Protein AF-A0A359MNC6-F1 (afdb_monomer)

pLDDT: mean 93.25, std 7.88, range [51.31, 98.25]

Structure (mmCIF, N/CA/C/O backbone):
data_AF-A0A359MNC6-F1
#
_entry.id   AF-A0A359MNC6-F1
#
loop_
_atom_site.group_PDB
_atom_site.id
_atom_site.type_symbol
_atom_site.label_atom_id
_atom_site.label_alt_id
_atom_site.label_comp_id
_atom_site.label_asym_id
_atom_site.label_entity_id
_atom_site.label_seq_id
_atom_site.pdbx_PDB_ins_code
_atom_site.Cartn_x
_atom_site.Cartn_y
_atom_site.Cartn_z
_atom_site.occupancy
_atom_site.B_iso_or_equiv
_atom_site.auth_seq_id
_atom_site.auth_comp_id
_atom_site.auth_asym_id
_atom_site.auth_atom_id
_atom_site.pdbx_PDB_model_num
ATOM 1 N N . TYR A 1 1 ? -9.265 15.143 19.846 1.00 51.31 1 TYR A N 1
ATOM 2 C CA . TYR A 1 1 ? -9.979 15.062 18.561 1.00 51.31 1 TYR A CA 1
ATOM 3 C C . TYR A 1 1 ? -9.090 14.354 17.566 1.00 51.31 1 TYR A C 1
ATOM 5 O O . TYR A 1 1 ? -7.933 14.735 17.426 1.00 51.31 1 TYR A O 1
ATOM 13 N N . THR A 1 2 ? -9.594 13.290 16.951 1.00 72.62 2 THR A N 1
ATOM 14 C CA . THR A 1 2 ? -8.890 12.597 15.872 1.00 72.62 2 THR A CA 1
ATOM 15 C C . THR A 1 2 ? -9.081 13.420 14.604 1.00 72.62 2 THR A C 1
ATOM 17 O O . THR A 1 2 ? -10.198 13.532 14.115 1.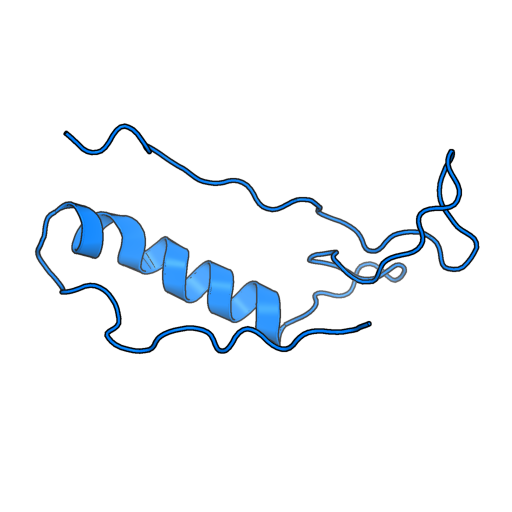00 72.62 2 THR A O 1
ATOM 20 N N . ASN A 1 3 ? -8.011 14.037 14.101 1.00 90.00 3 ASN A N 1
ATOM 21 C CA . ASN A 1 3 ? -8.061 14.847 12.875 1.00 90.00 3 ASN A CA 1
ATOM 22 C C . ASN A 1 3 ? -7.950 13.995 11.594 1.00 90.00 3 ASN A C 1
ATOM 24 O O . ASN A 1 3 ? -8.039 14.525 10.492 1.00 90.00 3 ASN A O 1
ATOM 28 N N . CYS A 1 4 ? -7.726 12.684 11.729 1.00 90.25 4 CYS A N 1
ATOM 29 C CA . CYS A 1 4 ? -7.648 11.746 10.615 1.00 90.25 4 CYS A CA 1
ATOM 30 C C . CYS A 1 4 ? -9.025 11.123 10.359 1.00 90.25 4 CYS A C 1
ATOM 32 O O . CYS A 1 4 ? -9.558 10.440 11.231 1.00 90.25 4 CYS A O 1
ATOM 34 N N . ILE A 1 5 ? -9.580 11.354 9.169 1.00 91.50 5 ILE A N 1
ATOM 35 C CA . ILE A 1 5 ? -10.876 10.803 8.734 1.00 91.50 5 ILE A CA 1
ATOM 36 C C . ILE A 1 5 ? -10.736 9.694 7.679 1.00 91.50 5 ILE A C 1
ATOM 38 O O . ILE A 1 5 ? -11.735 9.157 7.212 1.00 91.50 5 ILE A O 1
ATOM 42 N N . GLY A 1 6 ? -9.506 9.376 7.271 1.00 91.81 6 GLY A N 1
ATOM 43 C CA . GLY A 1 6 ? -9.228 8.415 6.210 1.00 91.81 6 GLY A CA 1
ATOM 44 C C . GLY A 1 6 ? -7.756 8.406 5.812 1.00 91.81 6 GLY A C 1
ATOM 45 O O . GLY A 1 6 ? -7.013 9.344 6.104 1.00 91.81 6 GLY A O 1
ATOM 46 N N . ILE A 1 7 ? -7.339 7.325 5.155 1.00 92.81 7 ILE A N 1
ATOM 47 C CA . ILE A 1 7 ? -5.977 7.106 4.658 1.00 92.81 7 ILE A CA 1
ATOM 48 C C . ILE A 1 7 ? -6.090 6.491 3.263 1.00 92.81 7 ILE A C 1
ATOM 50 O O . ILE A 1 7 ? -6.893 5.583 3.054 1.00 92.81 7 ILE A O 1
ATOM 54 N N . HIS A 1 8 ? -5.284 6.970 2.317 1.00 95.75 8 HIS A N 1
ATOM 55 C CA . HIS A 1 8 ? -5.149 6.362 0.995 1.00 95.75 8 HIS A CA 1
ATOM 56 C C . HIS A 1 8 ? -3.817 5.630 0.877 1.00 95.75 8 HIS A C 1
ATOM 58 O O . HIS A 1 8 ? -2.804 6.071 1.419 1.00 95.75 8 HIS A O 1
ATOM 64 N N . TYR A 1 9 ? -3.835 4.527 0.134 1.00 96.00 9 TYR A N 1
ATOM 65 C CA . TYR A 1 9 ? -2.636 3.808 -0.258 1.00 96.00 9 TYR A CA 1
ATOM 66 C C . TYR A 1 9 ? -2.139 4.326 -1.608 1.00 96.00 9 TYR A C 1
ATOM 68 O O . TYR A 1 9 ? -2.925 4.484 -2.544 1.00 96.00 9 TYR A O 1
ATOM 76 N N . PHE A 1 10 ? -0.841 4.592 -1.695 1.00 95.81 10 PHE A N 1
ATOM 77 C CA . PHE A 1 10 ? -0.157 4.873 -2.949 1.00 95.81 10 PHE A CA 1
ATOM 78 C C . PHE A 1 10 ? 0.668 3.623 -3.299 1.00 95.81 10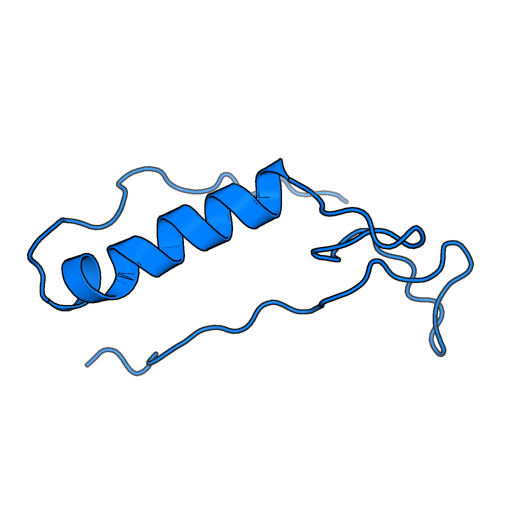 PHE A C 1
ATOM 80 O O . PHE A 1 10 ? 1.538 3.258 -2.515 1.00 95.81 10 PHE A O 1
ATOM 87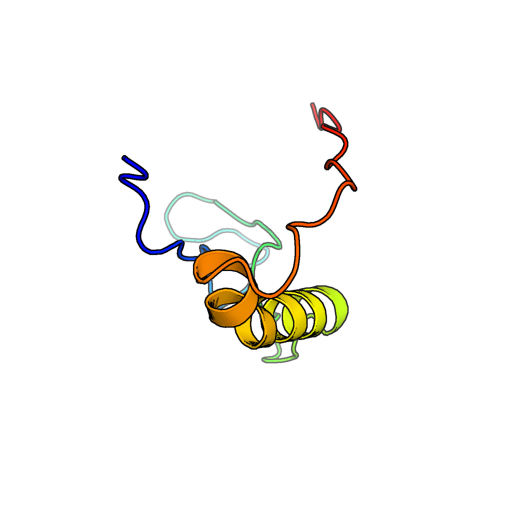 N N . GLU A 1 11 ? 0.394 2.907 -4.391 1.00 95.31 11 GLU A N 1
ATOM 88 C CA . GLU A 1 11 ? -0.560 3.199 -5.477 1.00 95.31 11 GLU A CA 1
ATOM 89 C C . GLU A 1 11 ? -1.251 1.931 -6.006 1.00 95.31 11 GLU A C 1
ATOM 91 O O . GLU A 1 11 ? -1.144 0.852 -5.429 1.00 95.31 11 GLU A O 1
ATOM 96 N N . TRP A 1 12 ? -2.039 2.063 -7.077 1.00 97.25 12 TRP A N 1
ATOM 97 C CA . TRP A 1 12 ? -2.807 0.941 -7.622 1.00 97.25 12 TRP A CA 1
ATOM 98 C C . TRP A 1 12 ? -1.918 -0.125 -8.281 1.00 97.25 12 TRP A C 1
ATOM 100 O O . TRP A 1 12 ? -2.066 -1.305 -7.975 1.00 97.25 12 TRP A O 1
ATOM 110 N N . ASN A 1 13 ? -0.988 0.280 -9.150 1.00 97.88 13 ASN A N 1
ATOM 111 C CA . ASN A 1 13 ? -0.129 -0.628 -9.916 1.00 97.88 13 ASN A CA 1
ATOM 112 C C . ASN A 1 13 ? 1.282 -0.673 -9.338 1.00 97.88 13 ASN A C 1
ATOM 114 O O . ASN A 1 13 ? 1.788 0.345 -8.870 1.00 97.88 13 ASN A O 1
ATOM 118 N N . ASP A 1 14 ? 1.949 -1.816 -9.470 1.00 97.81 14 ASP A N 1
ATOM 119 C CA . ASP A 1 14 ? 3.404 -1.847 -9.385 1.00 97.81 14 ASP A CA 1
ATOM 120 C C . ASP A 1 14 ? 4.000 -0.931 -10.452 1.00 97.81 14 ASP A C 1
ATOM 122 O O . ASP A 1 14 ? 3.472 -0.787 -11.565 1.00 97.81 14 ASP A O 1
ATOM 126 N N . GLN A 1 15 ? 5.131 -0.323 -10.120 1.00 97.75 15 GLN A N 1
ATOM 127 C CA . GLN A 1 15 ? 5.828 0.528 -11.065 1.00 97.75 15 GLN A CA 1
ATOM 128 C C . GLN A 1 15 ? 6.583 -0.318 -12.097 1.00 97.75 15 GLN A C 1
ATOM 130 O O . GLN A 1 15 ? 6.950 -1.466 -11.825 1.00 97.75 15 GLN A O 1
ATOM 135 N N . PRO A 1 16 ? 6.836 0.223 -13.305 1.00 96.81 16 PRO A N 1
ATOM 136 C CA . PRO A 1 16 ? 7.594 -0.493 -14.319 1.00 96.81 16 PRO A CA 1
ATOM 137 C C . PRO A 1 16 ? 8.959 -0.926 -13.785 1.00 96.81 16 PRO A C 1
ATOM 139 O O . PRO A 1 16 ? 9.657 -0.147 -13.141 1.00 96.81 16 PRO A O 1
ATOM 142 N N . LEU A 1 17 ? 9.385 -2.140 -14.144 1.00 96.88 17 LEU A N 1
ATOM 143 C CA . LEU A 1 17 ? 10.682 -2.687 -13.731 1.00 96.88 17 LEU A CA 1
ATOM 144 C C . LEU A 1 17 ? 11.861 -1.756 -14.075 1.00 96.88 17 LEU A C 1
ATOM 146 O O . LEU A 1 17 ? 12.834 -1.672 -13.328 1.00 96.88 17 LEU A O 1
ATOM 150 N N . LEU A 1 18 ? 11.763 -1.055 -15.208 1.00 97.38 18 LEU A N 1
ATOM 151 C CA . LEU A 1 18 ? 12.786 -0.129 -15.704 1.00 97.38 18 LEU A CA 1
ATOM 152 C C . LEU A 1 18 ? 12.599 1.319 -15.219 1.00 97.38 18 LEU A C 1
ATOM 154 O O . LEU A 1 18 ? 13.311 2.207 -15.683 1.00 97.38 18 LEU A O 1
ATOM 158 N N . GLY A 1 19 ? 11.672 1.553 -14.293 1.00 97.19 19 GLY A N 1
ATOM 159 C CA . GLY A 1 19 ? 11.376 2.865 -13.736 1.00 97.19 19 GLY A CA 1
ATOM 160 C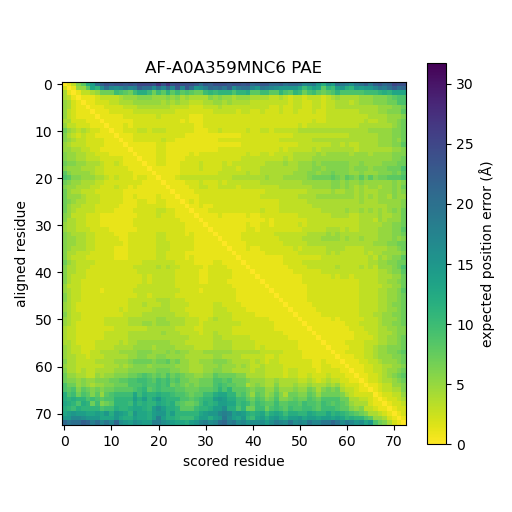 C . GLY A 1 19 ? 10.259 3.614 -14.464 1.00 97.19 19 GLY A C 1
ATOM 161 O O . GLY A 1 19 ? 10.065 3.469 -15.674 1.00 97.19 19 GLY A O 1
ATOM 162 N N . ARG A 1 20 ? 9.512 4.432 -13.714 1.00 95.81 20 ARG A N 1
ATOM 163 C CA . ARG A 1 20 ? 8.607 5.458 -14.261 1.00 95.81 20 ARG A CA 1
ATOM 164 C C . ARG A 1 20 ? 9.384 6.740 -14.600 1.00 95.81 20 ARG A C 1
ATOM 166 O O . ARG A 1 20 ? 10.605 6.726 -14.698 1.00 95.81 20 ARG A O 1
ATOM 173 N N . PHE A 1 21 ? 8.685 7.857 -14.813 1.00 95.88 21 PHE A N 1
ATOM 174 C CA . PHE A 1 21 ? 9.263 9.098 -15.354 1.00 95.88 21 PHE A CA 1
ATOM 175 C C . PHE A 1 21 ? 10.472 9.680 -14.591 1.00 95.88 21 PHE A C 1
ATOM 177 O O . PHE A 1 21 ? 11.245 10.428 -15.184 1.00 95.88 21 PHE A O 1
ATOM 184 N N . ASP A 1 22 ? 10.640 9.363 -13.307 1.00 97.50 22 ASP A N 1
ATOM 185 C CA . ASP A 1 22 ? 11.764 9.775 -12.452 1.00 97.50 22 ASP A CA 1
ATOM 186 C C . ASP A 1 22 ? 12.693 8.608 -12.067 1.00 97.50 22 ASP A C 1
ATOM 188 O O . ASP A 1 22 ? 13.586 8.768 -11.238 1.00 97.50 22 ASP A O 1
ATOM 192 N N . GLY A 1 23 ? 12.494 7.437 -12.676 1.00 97.50 23 GLY A N 1
ATOM 193 C CA . GLY A 1 23 ? 13.247 6.219 -12.401 1.00 97.50 23 GLY A CA 1
ATOM 194 C C . GLY A 1 23 ? 12.714 5.372 -11.242 1.00 97.50 23 GLY A C 1
ATOM 195 O O . GLY A 1 23 ? 13.271 4.301 -11.009 1.00 97.50 23 GLY A O 1
ATOM 196 N N . GLU A 1 24 ? 11.654 5.783 -10.534 1.00 97.38 24 GLU A N 1
ATOM 197 C CA . GLU A 1 24 ? 11.065 4.966 -9.461 1.00 97.38 24 GLU A CA 1
ATOM 198 C C . GLU A 1 24 ? 10.512 3.639 -10.020 1.00 97.38 24 GLU A C 1
ATOM 200 O O . GLU A 1 24 ? 9.789 3.637 -11.019 1.00 97.38 24 GLU A O 1
ATOM 205 N N . ASN A 1 25 ? 10.888 2.509 -9.413 1.00 97.06 25 ASN A N 1
ATOM 206 C CA . ASN A 1 25 ? 10.609 1.153 -9.908 1.00 97.06 25 ASN A CA 1
ATOM 207 C C . ASN A 1 25 ? 10.165 0.182 -8.795 1.00 97.06 25 ASN A C 1
ATOM 209 O O . ASN A 1 25 ? 10.549 -0.990 -8.772 1.00 97.06 25 ASN A O 1
ATOM 213 N N . MET A 1 26 ? 9.406 0.684 -7.826 1.00 95.25 26 MET A N 1
ATOM 214 C CA . MET A 1 26 ? 9.028 -0.067 -6.631 1.00 95.25 26 MET A CA 1
ATOM 215 C C . MET A 1 26 ? 7.893 -1.080 -6.876 1.00 95.25 26 MET A C 1
ATOM 217 O O . MET A 1 26 ? 7.021 -0.892 -7.725 1.00 95.25 26 M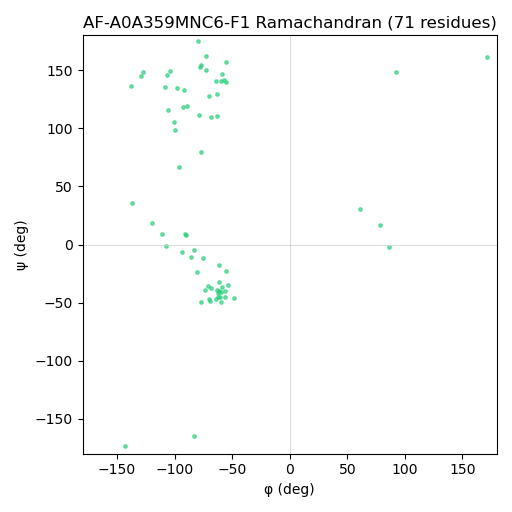ET A O 1
ATOM 221 N N . GLN A 1 27 ? 7.882 -2.138 -6.058 1.00 95.62 27 GLN A N 1
ATOM 222 C CA . GLN A 1 27 ? 6.804 -3.131 -5.978 1.00 95.62 27 GLN A CA 1
ATOM 223 C C . GLN A 1 27 ? 5.841 -2.781 -4.827 1.00 95.62 27 GLN A C 1
ATOM 225 O O . GLN A 1 27 ? 5.816 -3.460 -3.793 1.00 95.62 27 GLN A O 1
ATOM 230 N N . HIS A 1 28 ? 5.122 -1.666 -4.964 1.00 95.25 28 HIS A N 1
ATOM 231 C CA . HIS A 1 28 ? 4.137 -1.186 -3.981 1.00 95.25 28 HIS A CA 1
ATOM 232 C C . HIS A 1 28 ? 2.718 -1.074 -4.546 1.00 95.25 28 HIS A C 1
ATOM 234 O O . HIS A 1 28 ? 1.891 -0.364 -3.986 1.00 95.25 28 HIS A O 1
ATOM 240 N N . GLY A 1 29 ? 2.419 -1.728 -5.663 1.00 97.06 29 GLY A N 1
ATOM 241 C CA . GLY A 1 29 ? 1.064 -1.798 -6.189 1.00 97.06 29 GLY A CA 1
ATOM 242 C C . GLY A 1 29 ? 0.154 -2.711 -5.376 1.00 97.06 29 GLY A C 1
ATOM 243 O O . GLY A 1 29 ? 0.602 -3.610 -4.663 1.00 97.06 29 GLY A O 1
ATOM 244 N N . LEU A 1 30 ? -1.156 -2.546 -5.559 1.00 97.88 30 LEU A N 1
ATOM 245 C CA . LEU A 1 30 ? -2.147 -3.575 -5.215 1.00 97.88 30 LEU A CA 1
ATOM 246 C C . LEU A 1 30 ? -2.249 -4.655 -6.295 1.00 97.88 30 LEU A C 1
ATOM 248 O O . LEU A 1 30 ? -2.662 -5.781 -6.002 1.00 97.88 30 LEU A O 1
ATOM 252 N N . ILE A 1 31 ? -1.858 -4.318 -7.525 1.00 98.25 31 ILE A N 1
ATOM 253 C CA . ILE A 1 31 ? -1.755 -5.241 -8.653 1.00 98.25 31 ILE A CA 1
ATOM 254 C C . ILE A 1 31 ? -0.378 -5.163 -9.314 1.00 98.25 31 ILE A C 1
ATOM 256 O O . ILE A 1 31 ? 0.244 -4.101 -9.359 1.00 98.25 31 ILE A O 1
ATOM 260 N N . ASP A 1 32 ? 0.074 -6.289 -9.857 1.00 97.62 32 ASP A N 1
ATOM 261 C CA . ASP A 1 32 ? 1.306 -6.373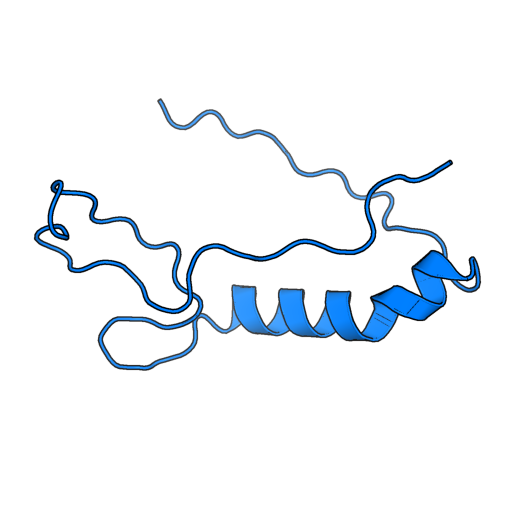 -10.637 1.00 97.62 32 ASP A CA 1
ATOM 262 C C . ASP A 1 32 ? 1.122 -5.878 -12.087 1.00 97.62 32 ASP A C 1
ATOM 264 O O . ASP A 1 32 ? 0.014 -5.595 -12.555 1.00 97.62 32 ASP A O 1
ATOM 268 N N . VAL A 1 33 ? 2.223 -5.828 -12.845 1.00 96.44 33 VAL A N 1
ATOM 269 C CA . VAL A 1 33 ? 2.234 -5.418 -14.266 1.00 96.44 33 VAL A CA 1
ATOM 270 C C . VAL A 1 33 ? 1.398 -6.327 -15.185 1.00 96.44 33 VAL A C 1
ATOM 272 O O . VAL A 1 33 ? 1.038 -5.938 -16.295 1.00 96.44 33 VAL A O 1
ATOM 275 N N . CYS A 1 34 ? 1.065 -7.540 -14.738 1.00 97.31 34 CYS A N 1
ATOM 276 C CA . CYS A 1 34 ? 0.193 -8.476 -15.445 1.00 97.31 34 CYS A CA 1
ATOM 277 C C . CYS A 1 34 ? -1.286 -8.315 -15.050 1.00 97.31 34 CYS A C 1
ATOM 279 O O . CYS A 1 34 ? -2.103 -9.146 -15.452 1.00 97.31 34 CYS A O 1
ATOM 281 N N . ASN A 1 35 ? -1.644 -7.271 -14.295 1.00 97.44 35 ASN A N 1
ATOM 282 C CA . ASN A 1 35 ? -2.967 -7.049 -13.705 1.00 97.44 35 ASN A CA 1
ATOM 283 C C . ASN A 1 35 ? -3.399 -8.145 -12.718 1.00 97.44 35 ASN A C 1
ATOM 285 O O . ASN A 1 35 ? -4.591 -8.439 -12.591 1.00 97.44 35 ASN A O 1
ATOM 289 N N . LYS A 1 36 ? -2.452 -8.776 -12.019 1.00 98.19 36 LYS A N 1
ATOM 290 C CA . LYS A 1 36 ? -2.757 -9.765 -10.982 1.00 98.19 36 LYS A CA 1
ATOM 291 C C . LYS A 1 36 ? -2.712 -9.119 -9.600 1.00 98.19 36 LYS A C 1
ATOM 293 O O . LYS A 1 36 ? -1.756 -8.406 -9.309 1.00 98.19 36 LYS A O 1
ATOM 298 N N . PRO A 1 37 ? -3.695 -9.384 -8.724 1.00 98.12 37 PRO A N 1
ATOM 299 C CA . PRO A 1 37 ? -3.664 -8.884 -7.357 1.00 98.12 37 PRO A CA 1
ATOM 300 C C . PRO A 1 37 ? -2.506 -9.446 -6.537 1.00 98.12 37 PRO A C 1
ATOM 302 O O . PRO A 1 37 ? -2.245 -10.653 -6.544 1.00 98.12 37 PRO A O 1
ATOM 305 N N . HIS A 1 38 ? -1.908 -8.590 -5.713 1.00 98.00 38 HIS A N 1
ATOM 306 C CA . HIS A 1 38 ? -1.091 -9.014 -4.579 1.00 98.00 38 HIS A CA 1
ATOM 307 C C . HIS A 1 38 ? -2.012 -9.456 -3.439 1.00 98.00 38 HIS A C 1
ATOM 309 O O . HIS A 1 38 ? -2.278 -8.696 -2.507 1.00 98.00 38 HIS A O 1
ATOM 315 N N . TYR A 1 39 ? -2.532 -10.686 -3.533 1.00 97.62 39 TYR A N 1
ATOM 316 C CA . TYR A 1 39 ? -3.610 -11.201 -2.672 1.00 97.62 39 TYR A CA 1
ATOM 317 C C . TYR A 1 39 ? -3.386 -10.958 -1.177 1.00 97.62 39 TYR A C 1
ATOM 319 O O . TYR A 1 39 ? -4.272 -10.430 -0.518 1.00 97.62 39 TYR A O 1
ATOM 327 N N . ALA A 1 40 ? -2.184 -11.223 -0.658 1.00 95.62 40 ALA A N 1
ATOM 328 C CA . ALA A 1 40 ? -1.886 -11.015 0.761 1.00 95.62 40 ALA A CA 1
ATOM 329 C C . ALA A 1 40 ? -2.102 -9.558 1.222 1.00 95.62 40 ALA A C 1
ATOM 331 O O . ALA A 1 40 ? -2.546 -9.319 2.343 1.00 95.62 40 ALA A O 1
ATOM 332 N N . CYS A 1 41 ? -1.795 -8.580 0.364 1.00 95.00 41 CYS A N 1
ATOM 333 C CA . CYS A 1 41 ? -2.006 -7.166 0.660 1.00 95.00 41 CYS A CA 1
ATOM 334 C C . CYS A 1 41 ? -3.487 -6.791 0.517 1.00 95.00 41 CYS A C 1
ATOM 336 O O . CYS A 1 41 ? -4.073 -6.219 1.437 1.00 95.00 41 CYS A O 1
ATOM 338 N N . VAL A 1 42 ? -4.105 -7.174 -0.605 1.00 96.69 42 VAL A N 1
ATOM 339 C CA . VAL A 1 42 ? -5.506 -6.855 -0.920 1.00 96.69 42 VAL A CA 1
ATOM 340 C C . VAL A 1 42 ? -6.464 -7.435 0.120 1.00 96.69 42 VAL A C 1
ATOM 342 O O . VAL A 1 42 ? -7.335 -6.720 0.613 1.00 96.69 42 VAL A O 1
ATOM 345 N N . GLU A 1 43 ? -6.279 -8.696 0.513 1.00 97.44 43 GLU A N 1
ATOM 346 C CA . GLU A 1 43 ? -7.108 -9.359 1.524 1.00 97.44 43 GLU A CA 1
ATOM 347 C C . GLU A 1 43 ? -6.993 -8.656 2.882 1.00 97.44 43 GLU A C 1
ATOM 349 O O . GLU A 1 43 ? -8.003 -8.392 3.533 1.00 97.44 43 GLU A O 1
ATOM 354 N N . LYS A 1 44 ? -5.784 -8.250 3.293 1.00 94.75 44 LYS A N 1
ATOM 355 C CA . LYS A 1 44 ? -5.589 -7.518 4.556 1.00 94.75 44 LYS A CA 1
ATOM 356 C C . LYS A 1 44 ? -6.187 -6.117 4.534 1.00 94.75 44 LYS A C 1
ATOM 358 O O . LYS A 1 44 ? -6.753 -5.683 5.543 1.00 94.75 44 LYS A O 1
ATOM 363 N N . MET A 1 45 ? -6.104 -5.415 3.405 1.00 95.81 45 MET A N 1
ATOM 364 C CA . MET A 1 45 ? -6.794 -4.136 3.238 1.00 95.81 45 MET A CA 1
ATOM 365 C 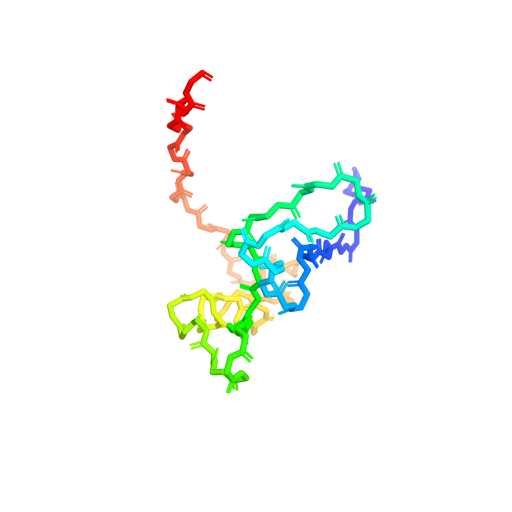C . MET A 1 45 ? -8.308 -4.317 3.330 1.00 95.81 45 MET A C 1
ATOM 367 O O . MET A 1 45 ? -8.951 -3.592 4.085 1.00 95.81 45 MET A O 1
ATOM 371 N N . GLN A 1 46 ? -8.866 -5.328 2.659 1.00 96.50 46 GLN A N 1
ATOM 372 C CA . GLN A 1 46 ? -10.294 -5.636 2.717 1.00 96.50 46 GLN A CA 1
ATOM 373 C C . GLN A 1 46 ? -10.755 -5.957 4.146 1.00 96.50 46 GLN A C 1
ATOM 375 O O . GLN A 1 46 ? -11.722 -5.364 4.623 1.00 96.50 46 GLN A O 1
ATOM 380 N N . GLU A 1 47 ? -10.050 -6.843 4.855 1.00 95.25 47 GLU A N 1
ATOM 381 C CA . GLU A 1 47 ? -10.336 -7.176 6.258 1.00 95.25 47 GLU A CA 1
ATOM 382 C C . GLU A 1 47 ? -10.327 -5.937 7.165 1.00 95.25 47 GLU A C 1
ATOM 384 O O . GLU A 1 47 ? -11.162 -5.818 8.064 1.00 95.25 47 GLU A O 1
ATOM 389 N N . THR A 1 48 ? -9.389 -5.015 6.932 1.00 93.81 48 THR A N 1
ATOM 390 C CA . THR A 1 48 ? -9.264 -3.768 7.699 1.00 93.81 48 THR A CA 1
ATOM 391 C C . THR A 1 48 ? -10.418 -2.818 7.393 1.00 93.81 48 THR A C 1
ATOM 393 O O . THR A 1 48 ? -11.051 -2.300 8.313 1.00 93.81 48 THR A O 1
ATOM 396 N N . SER A 1 49 ? -10.734 -2.616 6.111 1.00 95.38 49 SER A N 1
ATOM 397 C CA . SER A 1 49 ? -11.819 -1.735 5.670 1.00 95.38 49 SER A CA 1
ATOM 398 C C . SER A 1 49 ? -13.184 -2.195 6.176 1.00 95.38 49 SER A C 1
ATOM 400 O O . SER A 1 49 ? -13.974 -1.359 6.608 1.00 95.38 49 SER A O 1
ATOM 402 N N . LEU A 1 50 ? -13.449 -3.507 6.189 1.00 96.81 50 LEU A N 1
ATOM 403 C CA . LEU A 1 50 ? -14.711 -4.068 6.688 1.00 96.81 50 LEU A CA 1
ATOM 404 C C . LEU A 1 50 ? -14.957 -3.754 8.171 1.00 96.81 50 LEU A C 1
ATOM 406 O O . LEU A 1 50 ? -16.099 -3.566 8.568 1.00 96.81 50 LEU A O 1
ATOM 410 N N . LYS A 1 51 ? -13.893 -3.653 8.973 1.00 96.06 51 LYS A N 1
ATOM 411 C CA . LYS A 1 51 ? -13.957 -3.406 10.425 1.00 96.06 51 LYS A CA 1
ATOM 412 C C . LYS A 1 51 ? -13.842 -1.929 10.807 1.00 96.06 51 LYS A C 1
ATOM 414 O O . LYS A 1 51 ? -13.974 -1.583 11.978 1.00 96.06 51 LYS A O 1
ATOM 419 N N . MET A 1 52 ? -13.563 -1.050 9.844 1.00 94.69 52 MET A N 1
ATOM 420 C CA . MET A 1 52 ? -13.181 0.342 10.095 1.00 94.69 52 MET A CA 1
ATOM 421 C C . MET A 1 52 ? -14.217 1.104 10.932 1.00 94.69 52 MET A C 1
ATOM 423 O O . MET A 1 52 ? -13.844 1.802 11.874 1.00 94.69 52 MET A O 1
ATOM 427 N N . TYR A 1 53 ? -15.505 0.970 10.606 1.00 95.25 53 TYR A N 1
ATOM 428 C CA . TYR A 1 53 ? -16.566 1.691 11.311 1.00 95.25 53 TYR A CA 1
ATOM 429 C C . TYR A 1 53 ? -16.831 1.132 12.709 1.00 95.25 53 TYR A C 1
ATOM 431 O O . TYR A 1 53 ? -16.982 1.916 1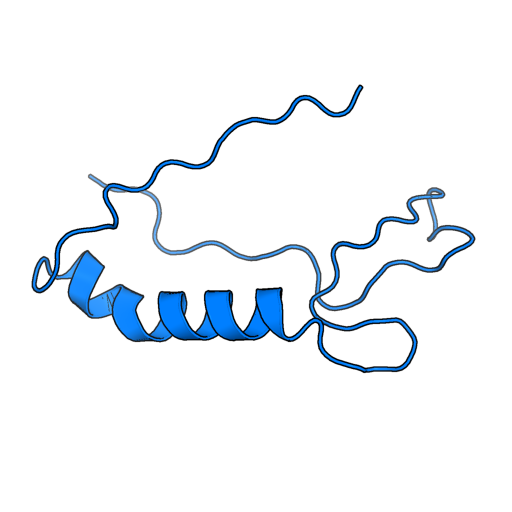3.637 1.00 95.25 53 TYR A O 1
ATOM 439 N N . GLU A 1 54 ? -16.802 -0.190 12.886 1.00 96.75 54 GLU A N 1
ATOM 440 C CA . GLU A 1 54 ? -16.933 -0.824 14.206 1.00 96.75 54 GLU A CA 1
ATOM 441 C C . GLU A 1 54 ? -15.804 -0.363 15.145 1.00 96.75 54 GLU A C 1
ATOM 443 O O . GLU A 1 54 ? -16.041 -0.033 16.308 1.00 96.75 54 GLU A O 1
ATOM 448 N N . ILE A 1 55 ? -14.573 -0.260 14.624 1.00 94.12 55 ILE A N 1
ATOM 449 C CA . ILE A 1 55 ? -13.422 0.281 15.363 1.00 94.12 55 ILE A CA 1
ATOM 450 C C . ILE A 1 55 ? -13.640 1.761 15.700 1.00 94.12 55 ILE A C 1
ATOM 452 O O . ILE A 1 55 ? -13.415 2.174 16.837 1.00 94.12 55 ILE A O 1
ATOM 456 N N . LEU A 1 56 ? -14.073 2.567 14.726 1.00 92.31 56 LEU A N 1
ATOM 457 C CA . LEU A 1 56 ? -14.303 4.003 14.910 1.00 92.31 56 LEU A CA 1
ATOM 458 C C . LEU A 1 56 ? -15.406 4.287 15.941 1.00 92.31 56 LEU A C 1
ATOM 460 O O . LEU A 1 56 ? -15.270 5.209 16.745 1.00 92.31 56 LEU A O 1
ATOM 464 N N . ASN A 1 57 ? -16.470 3.485 15.932 1.00 94.19 57 ASN A N 1
ATOM 465 C CA . ASN A 1 57 ? -17.593 3.578 16.862 1.00 94.19 57 ASN A CA 1
ATOM 466 C C . ASN A 1 57 ? -17.260 3.031 18.260 1.00 94.19 57 ASN A C 1
ATOM 468 O O . ASN A 1 57 ? -18.026 3.245 19.198 1.00 94.19 57 ASN A O 1
ATOM 472 N N . GLY A 1 58 ? -16.131 2.331 18.416 1.00 94.56 58 GLY A N 1
ATOM 473 C CA . GLY A 1 58 ? -15.727 1.701 19.673 1.00 94.56 58 GLY A CA 1
ATOM 474 C C . GLY A 1 58 ? -16.443 0.381 19.975 1.00 94.56 58 GLY A C 1
ATOM 475 O O . GLY A 1 58 ? -16.419 -0.071 21.117 1.00 94.56 58 GLY A O 1
ATOM 476 N N . GLU A 1 59 ? -17.067 -0.241 18.974 1.00 98.00 59 GLU A N 1
ATOM 477 C CA . GLU A 1 59 ? -17.735 -1.545 19.090 1.00 98.00 59 GLU A CA 1
ATOM 478 C C . GLU A 1 59 ? -16.711 -2.677 19.244 1.00 98.00 59 GLU A C 1
ATOM 480 O O . GLU A 1 59 ? -16.917 -3.613 20.020 1.00 98.00 59 GLU A O 1
ATOM 485 N N . ILE A 1 60 ? -15.568 -2.554 18.562 1.00 97.00 60 ILE A N 1
ATOM 486 C CA . ILE A 1 60 ? -14.412 -3.439 18.719 1.00 97.00 60 ILE A CA 1
ATOM 487 C C . ILE A 1 60 ? -13.132 -2.622 18.953 1.00 97.00 60 ILE A C 1
ATOM 489 O O . ILE A 1 60 ? -12.977 -1.532 18.397 1.00 97.00 60 ILE A O 1
ATOM 493 N N . PRO A 1 61 ? -12.180 -3.116 19.767 1.00 95.00 61 PRO A N 1
ATOM 494 C CA . PRO A 1 61 ? -10.920 -2.417 19.973 1.00 95.00 61 PRO A CA 1
ATOM 495 C C . PRO A 1 61 ? -10.020 -2.515 18.725 1.00 95.00 61 PRO A C 1
ATOM 497 O O . PRO A 1 61 ? -10.035 -3.542 18.038 1.00 95.00 61 PRO A O 1
ATOM 500 N N . PRO A 1 62 ? -9.162 -1.510 18.461 1.00 91.94 62 PRO A N 1
ATOM 501 C CA . PRO A 1 62 ? -8.074 -1.642 17.496 1.00 91.94 62 PRO A CA 1
ATOM 502 C C . PRO A 1 62 ? -7.166 -2.834 17.825 1.00 91.94 62 PRO A C 1
ATOM 504 O O . PRO A 1 62 ? -7.064 -3.257 18.983 1.00 91.94 62 PRO A O 1
ATOM 507 N N . THR A 1 63 ? -6.457 -3.351 16.817 1.00 91.38 63 THR A N 1
ATOM 508 C CA . THR A 1 63 ? -5.453 -4.396 17.054 1.00 91.38 63 THR A CA 1
ATOM 509 C C . THR A 1 63 ? -4.401 -3.928 18.067 1.00 91.38 63 THR A C 1
ATOM 511 O O . THR A 1 63 ? -3.984 -2.770 18.066 1.00 91.38 63 THR A O 1
ATOM 514 N N . LYS A 1 64 ? -3.974 -4.846 18.942 1.00 93.75 64 LYS A N 1
ATOM 515 C CA . LYS A 1 64 ? -2.830 -4.639 19.846 1.00 93.75 64 LYS A CA 1
ATOM 516 C C . LYS A 1 64 ? -1.499 -4.988 19.179 1.00 93.75 64 LYS A C 1
ATOM 518 O O . LYS A 1 64 ? -0.447 -4.724 19.753 1.00 93.75 64 LYS A O 1
ATOM 523 N N . GLU A 1 65 ? -1.548 -5.618 18.008 1.00 90.88 65 GLU A N 1
ATOM 524 C CA . GLU A 1 65 ? -0.368 -5.930 17.214 1.00 90.88 65 GLU A CA 1
ATOM 525 C C . GLU A 1 65 ? 0.223 -4.641 16.646 1.00 90.88 65 GLU A C 1
ATOM 527 O O . GLU A 1 65 ? -0.470 -3.839 16.020 1.00 90.88 65 GLU A O 1
ATOM 532 N N . THR A 1 66 ? 1.516 -4.438 16.870 1.00 90.06 66 THR A N 1
ATOM 533 C CA . THR A 1 66 ? 2.252 -3.283 16.358 1.00 90.06 66 THR A CA 1
ATOM 534 C C . THR A 1 66 ? 3.197 -3.723 15.254 1.00 90.06 66 THR A C 1
ATOM 536 O O . THR A 1 66 ? 3.921 -4.705 15.419 1.00 90.06 66 THR A O 1
ATOM 539 N N . GLY A 1 67 ? 3.241 -2.966 14.156 1.00 84.44 67 GLY A N 1
ATOM 540 C CA . GLY A 1 67 ? 4.207 -3.204 13.087 1.00 84.44 67 GLY A CA 1
ATOM 541 C C . GLY A 1 67 ? 5.649 -3.100 13.589 1.00 84.44 67 GLY A C 1
ATOM 542 O O . GLY A 1 67 ? 5.981 -2.224 14.388 1.00 84.44 67 GLY A O 1
ATOM 543 N N . VAL A 1 68 ? 6.516 -3.986 13.100 1.00 88.44 68 VAL A N 1
ATOM 544 C CA . VAL A 1 68 ? 7.958 -3.912 13.355 1.00 88.44 68 VAL A CA 1
ATOM 545 C C . VAL A 1 68 ? 8.585 -3.054 12.268 1.00 88.44 68 VAL A C 1
ATOM 547 O O . VAL A 1 68 ? 8.528 -3.395 11.086 1.00 88.44 68 VAL A O 1
ATOM 550 N N . TYR A 1 69 ? 9.208 -1.945 12.659 1.00 85.75 69 TYR A N 1
ATOM 551 C CA . TYR A 1 69 ? 10.034 -1.186 11.731 1.00 85.75 69 TYR A CA 1
ATOM 552 C C . TYR A 1 69 ? 11.281 -2.004 11.390 1.00 85.75 69 TYR A C 1
ATOM 554 O O . TYR A 1 69 ? 12.167 -2.197 12.224 1.00 85.75 69 TYR A O 1
ATOM 562 N N . VAL A 1 70 ? 11.345 -2.487 10.152 1.00 87.44 70 VAL A N 1
ATOM 563 C CA . VAL A 1 70 ? 12.539 -3.128 9.605 1.00 87.44 70 VAL A CA 1
ATOM 564 C C . VAL A 1 70 ? 13.240 -2.104 8.732 1.00 87.44 70 VAL A C 1
ATOM 566 O O . VAL A 1 70 ? 12.787 -1.809 7.625 1.00 87.44 70 VAL A O 1
ATOM 569 N N . LYS A 1 71 ? 14.353 -1.555 9.226 1.00 85.88 71 LYS A N 1
ATOM 570 C CA . LYS A 1 71 ? 15.191 -0.670 8.422 1.00 85.88 71 LYS A CA 1
ATOM 571 C C . LYS A 1 71 ? 15.746 -1.461 7.239 1.00 85.88 71 LYS A C 1
ATOM 573 O O . LYS A 1 71 ? 16.576 -2.352 7.417 1.00 85.88 71 LYS A O 1
ATOM 578 N N . ARG A 1 72 ? 15.285 -1.139 6.035 1.00 68.00 72 ARG A N 1
ATOM 579 C CA . ARG A 1 72 ? 15.906 -1.582 4.790 1.00 68.00 72 ARG A CA 1
ATOM 580 C C . ARG A 1 72 ? 16.754 -0.425 4.275 1.00 68.00 72 ARG A C 1
ATOM 582 O O . ARG A 1 72 ? 16.211 0.482 3.658 1.00 68.00 72 ARG A O 1
ATOM 589 N N . TYR A 1 73 ? 18.058 -0.531 4.562 1.00 64.88 73 TYR A N 1
ATOM 590 C CA . TYR A 1 73 ? 19.148 0.385 4.186 1.00 64.88 73 TYR A CA 1
ATOM 591 C C . TYR A 1 73 ? 19.121 1.748 4.908 1.00 64.88 73 TYR A C 1
ATOM 593 O O . TYR A 1 73 ? 18.048 2.361 5.070 1.00 64.88 73 TYR A O 1
#

Sequence (73 aa):
YTNCIGIHYFEWNDQPLLGRFDGENMQHGLIDVCNKPHYACVEKMQETSLKMYEILNGEIPPTKETGVYVKRY

Solvent-accessible surface area (backbone atoms only — not comparable to full-atom values): 4830 Å² total; per-residue (Å²): 134,83,88,74,90,77,86,83,82,82,42,66,54,30,43,46,85,87,25,47,101,87,54,57,44,52,89,54,30,47,20,42,91,84,73,44,68,41,55,79,59,50,53,51,52,50,60,49,60,75,44,45,62,44,40,74,73,63,77,40,81,75,78,87,78,73,88,79,88,74,86,80,127

Foldseek 3Di:
DPPDPDDDFPDAEQAPCQADPVRDGGPRHCAYPVRHGPCVVVVVVVVCVVCVVCCVVVVDPDDPDDDDDDDDD

Radius of gyration: 15.87 Å; Cα contacts (8 Å, |Δi|>4): 59; chains: 1; bounding box: 37×26×36 Å

Secondary structure (DSSP, 8-state):
---------S-SBPPPTT-STTS------SB-TTS-B-HHHHHHHHHHHHHHHHHHHTSSPPP----------

Mean predicted aligned error: 4.26 Å

=== Feature glossary ===
Legend for the data blocks above and below:

— What the protein is —

Sequence gives the chain of amino acids in standard one-letter code (A=alanine, C=cysteine, …, Y=tyrosine), read N→C. It is the only feature that is directly encoded by the gene; all structural features are derived from the folded form of this sequence.

The annotation block draws on four external resources. InterPro: which protein families and domains the sequence belongs to. GO: standardized terms for what the protein does, what process it participates in, and where in the cell it acts. CATH: which structural fold it has in the CATH hierarchy. Organism: the species of origin.

— Where its atoms are —

Atomic coordinates in PDBx/mmCIF format — the same representation the Protein Data Bank distributes. Each line of the _atom_site loop places one backbone atom in Cartesian space (units: ångströms, origin: arbitrary).

Six rendered views show the 3D structure from the faces of a cube — i.e. along ±x, ±y, ±z. Rendering representation is drawn randomly per protein from cartoon (secondary-structure ribbons), sticks (backbone bonds), or molecular surface; coloring is either N→C rainbow (blue at the N-terminus through red at the C-terminus) or one color per chain.

— Local backbone conformation —

DSSP 8-state secondary structure assigns each residue one of H (α-helix), G (3₁₀-helix), I (π-helix), E (extended β-strand), B (isolated β-bridge), T (hydrogen-bonded turn), S (bend), or '-' (coil). The assignment is computed from backbone hydrogen-bond geometry via the Kabsch–Sander algorithm.

P-SEA three-state annotation labels each residue as helix, strand, or coil based purely on the geometry of the Cα trace. It serves as a fallback when the full backbone (and thus DSSP) is unavailable.

φ (phi) and ψ (psi) are the two rotatable backbone dihedrals per residue: φ is the C(i-1)–N–Cα–C torsion, ψ is the N–Cα–C–N(i+1) torsion, both in degrees on (−180°, 180°]. α-helical residues cluster near (−60°, −45°); β-strand residues near (−120°, +130°). A Ramachandran plot is simply a scatter of (φ, ψ) for every residue.

— Global shape and packing —

Radius of gyration (Rg) is the root-mean-square distance of Cα atoms from their centroid — a single number for overall size and compactness. A globular domain of N residues has Rg ≈ 2.2·N^0.38 Å; an extended or disordered chain has a much larger Rg. The Cα contact count is the number of residue pairs whose Cα atoms are within 8 Å and are more than four positions apart in sequence — a standard proxy for tertiary packing density. The bounding box is the smallest axis-aligned box enclosing all Cα atoms.

Accessible surface area quantifies burial. A residue with SASA near zero is packed into the hydrophobic core; one with SASA >100 Å² sits on the surface. Computed here via the Shrake–Rupley numerical algorithm with a 1.4 Å probe.

The contact map is a binary N×N matrix image: pixel (i, j) is dark where Cα_i and Cα_j are within 8 Å and |i−j|>4. Because the |i−j|>4 filter removes local helical contacts, off-diagonal stripes parallel to the main diagonal indicate parallel β-sheets; stripes perpendicular to it indicate antiparallel β-sheets. The Ramachandran plot scatters every residue's (φ, ψ) pair against the sterically allowed regions. The PAE heatmap renders the predicted-aligned-error matrix.

— Structural neighborhood —

A 3Di character summarizes, for each residue, the relative orientation of the Cα frame of its nearest spatial neighbor. Because it encodes fold topology rather than chemistry, 3Di alignments detect remote structural similarity that sequence alignment misses.

Structural nearest neighbors (via Foldseek easy-search vs the PDB). Reported per hit: target PDB id, E-value, and alignment TM-score. A TM-score above ~0.5 is the conventional threshold for 'same fold'.

— Confidence and disorder —

For AlphaFold models, the B-factor field carries pLDDT — the model's own estimate of local accuracy on a 0–100 scale. Regions with pLDDT<50 should be treated as essentially unmodeled; they often correspond to intrinsically disordered segments.

B-factor (Debye–Waller factor) reflects atomic displacement in the crystal lattice. It is an experimental observable (units Å²), not a prediction; low values mean the atom is pinned down, high values mean it moves or is heterogeneous across the crystal.

Predicted Aligned Error (PAE) is an AlphaFold confidence matrix: entry (i, j) is the expected error in the position of residue j, in ångströms, when the prediction is superimposed on 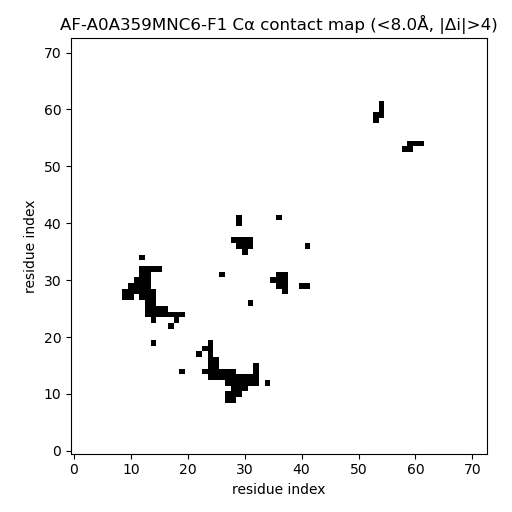the true structure at residue i. Low PAE within a block of residues means that block is internally rigid and well-predicted; high PAE between two blocks means their relative placement is uncertain even if each block individually is confident.